Protein AF-A0A212C0J5-F1 (afdb_monomer_lite)

Radius of gyration: 26.43 Å; chains: 1; bounding box: 58×47×60 Å

Foldseek 3Di:
DDDDPVVVVVVVVVLVQQDDPVDPDSPRGHDDPPDDPPVVVDFPWDKDKDWDFLWFDFQKTKIKIFIWTAGPPPRDIHTDDIDIDMDGDPGTDDTDDDPDPVSVVSNVVSVVVVVVPDPDPPPPPPDDPDD

Structure (mmCIF, N/CA/C/O backbone):
data_AF-A0A212C0J5-F1
#
_entry.id   AF-A0A212C0J5-F1
#
loop_
_atom_site.group_PDB
_atom_site.id
_atom_site.type_symb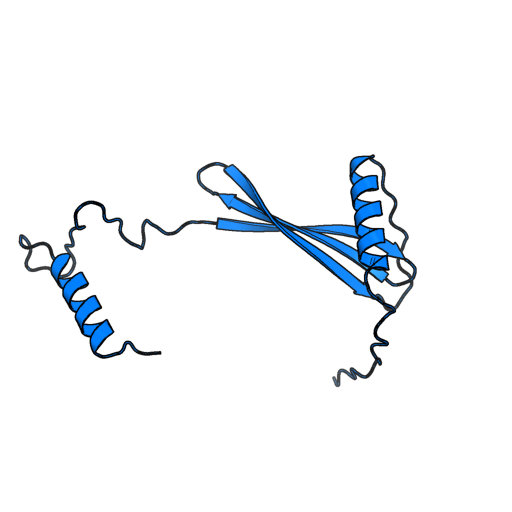ol
_atom_site.label_atom_id
_atom_site.label_alt_id
_atom_site.label_comp_id
_atom_site.label_asym_id
_atom_site.label_entity_id
_atom_site.label_seq_id
_atom_site.pdbx_PDB_ins_code
_atom_site.Cartn_x
_atom_site.Cartn_y
_atom_site.Cartn_z
_atom_site.occupancy
_atom_site.B_iso_or_equiv
_atom_site.auth_seq_id
_atom_site.auth_comp_id
_atom_site.auth_asym_id
_atom_site.auth_atom_id
_atom_site.pdbx_PDB_model_num
ATOM 1 N N . MET A 1 1 ? 7.007 -22.617 -20.691 1.00 74.50 1 MET A N 1
ATOM 2 C CA . MET A 1 1 ? 6.654 -22.950 -22.091 1.00 74.50 1 MET A CA 1
ATOM 3 C C . MET A 1 1 ? 7.890 -22.785 -22.955 1.00 74.50 1 MET A C 1
ATOM 5 O O . MET A 1 1 ? 8.664 -21.877 -22.683 1.00 74.50 1 MET A O 1
ATOM 9 N N . ALA A 1 2 ? 8.103 -23.661 -23.936 1.00 85.69 2 ALA A N 1
ATOM 10 C CA . ALA A 1 2 ? 9.172 -23.492 -24.920 1.00 85.69 2 ALA A CA 1
ATOM 11 C C . ALA A 1 2 ? 8.656 -22.655 -26.107 1.00 85.69 2 ALA A C 1
ATOM 13 O O . ALA A 1 2 ? 7.475 -22.793 -26.429 1.00 85.69 2 ALA A O 1
ATOM 14 N N . PRO A 1 3 ? 9.500 -21.843 -26.770 1.00 89.38 3 PRO A N 1
ATOM 15 C CA . PRO A 1 3 ? 9.069 -21.070 -27.930 1.00 89.38 3 PRO A CA 1
ATOM 16 C C . PRO A 1 3 ? 8.604 -21.982 -29.071 1.00 89.38 3 PRO A C 1
ATOM 18 O O . PRO A 1 3 ? 9.190 -23.056 -29.301 1.00 89.38 3 PRO A O 1
ATOM 21 N N . THR A 1 4 ? 7.577 -21.533 -29.784 1.00 94.94 4 THR A N 1
ATOM 22 C CA . THR A 1 4 ? 7.069 -22.105 -31.037 1.00 94.94 4 THR A CA 1
ATOM 23 C C . THR A 1 4 ? 8.107 -21.988 -32.159 1.00 94.94 4 THR A C 1
ATOM 25 O O . THR A 1 4 ? 9.112 -21.290 -32.030 1.00 94.94 4 THR A O 1
ATOM 28 N N . ALA A 1 5 ? 7.911 -22.710 -33.266 1.00 92.06 5 ALA A N 1
ATOM 29 C CA . ALA A 1 5 ? 8.856 -22.690 -34.385 1.00 92.06 5 ALA A CA 1
ATOM 30 C C . ALA A 1 5 ? 9.007 -21.286 -34.999 1.00 92.06 5 ALA A C 1
ATOM 32 O O . ALA A 1 5 ? 10.122 -20.872 -35.297 1.00 92.06 5 ALA A O 1
ATOM 33 N N . GLU A 1 6 ? 7.905 -20.546 -35.116 1.00 94.12 6 GLU A N 1
ATOM 34 C CA . GLU A 1 6 ? 7.893 -19.170 -35.622 1.00 94.12 6 GLU A CA 1
ATOM 35 C C . GLU A 1 6 ? 8.681 -18.234 -34.695 1.00 94.12 6 GLU A C 1
ATOM 37 O O . GLU A 1 6 ? 9.601 -17.551 -35.146 1.00 94.12 6 GLU A O 1
ATOM 42 N N . GLU A 1 7 ? 8.427 -18.292 -33.381 1.00 92.19 7 GLU A N 1
ATOM 43 C CA . GLU A 1 7 ? 9.154 -17.490 -32.385 1.00 92.19 7 GLU A CA 1
ATOM 44 C C . GLU A 1 7 ? 10.660 -17.795 -32.375 1.00 92.19 7 GLU A C 1
ATOM 46 O O . GLU A 1 7 ? 11.476 -16.886 -32.216 1.00 92.19 7 GLU A O 1
ATOM 51 N N . ARG A 1 8 ? 11.061 -19.061 -32.571 1.00 92.06 8 ARG A N 1
ATOM 52 C CA . ARG A 1 8 ? 12.485 -19.436 -32.665 1.00 92.06 8 ARG A CA 1
ATOM 53 C C . ARG A 1 8 ? 13.164 -18.778 -33.856 1.00 92.06 8 ARG A C 1
ATOM 55 O O . ARG A 1 8 ? 14.284 -18.297 -33.696 1.00 92.06 8 ARG A O 1
ATOM 62 N N . THR A 1 9 ? 12.506 -18.753 -35.014 1.00 93.00 9 THR A N 1
ATOM 63 C CA . THR A 1 9 ? 13.036 -18.104 -36.219 1.00 93.00 9 THR A CA 1
ATOM 64 C C . THR A 1 9 ? 13.218 -16.611 -35.979 1.00 93.00 9 THR A C 1
ATOM 66 O O . THR A 1 9 ? 14.311 -16.090 -36.193 1.00 93.00 9 THR A O 1
ATOM 69 N N . THR A 1 10 ? 12.213 -15.942 -35.410 1.00 91.38 10 THR A N 1
ATOM 70 C CA . THR A 1 10 ? 12.296 -14.510 -35.086 1.00 91.38 10 THR A CA 1
ATOM 71 C C . THR A 1 10 ? 13.419 -14.198 -34.093 1.00 91.38 10 THR A C 1
ATOM 73 O O . THR A 1 10 ? 14.199 -13.268 -34.302 1.00 91.38 10 THR A O 1
ATOM 76 N N . ILE A 1 11 ? 13.553 -14.985 -33.019 1.00 92.00 11 ILE A N 1
ATOM 77 C CA . ILE A 1 11 ? 14.627 -14.802 -32.028 1.00 92.00 11 ILE A CA 1
ATOM 78 C C . ILE A 1 11 ? 16.001 -15.026 -32.668 1.00 92.00 11 ILE A C 1
ATOM 80 O O . ILE A 1 11 ? 16.947 -14.293 -32.373 1.00 92.00 11 ILE A O 1
ATOM 84 N N . HIS A 1 12 ? 16.119 -16.030 -33.537 1.00 90.19 12 HIS A N 1
ATOM 85 C CA . HIS A 1 12 ? 17.361 -16.343 -34.231 1.00 90.19 12 HIS A CA 1
ATOM 86 C C . HIS A 1 12 ? 17.796 -15.209 -35.166 1.00 90.19 12 HIS A C 1
ATOM 88 O O . HIS A 1 12 ? 18.944 -14.770 -35.090 1.00 90.19 12 HIS A O 1
ATOM 94 N N . GLU A 1 13 ? 16.886 -14.686 -35.987 1.00 90.00 13 GLU A N 1
ATOM 95 C CA . GLU A 1 13 ? 17.158 -13.553 -36.881 1.00 90.00 13 GLU A CA 1
ATOM 96 C C . GLU A 1 13 ? 17.553 -12.297 -36.096 1.00 90.00 13 GLU A C 1
ATOM 98 O O . GLU A 1 13 ? 18.559 -11.652 -36.404 1.00 90.00 13 GLU A O 1
ATOM 103 N N . MET A 1 14 ? 16.824 -12.000 -35.017 1.00 88.62 14 MET A N 1
ATOM 104 C CA . MET A 1 14 ? 17.154 -10.898 -34.118 1.00 88.62 14 MET A CA 1
ATOM 105 C C . MET A 1 14 ? 18.551 -11.078 -33.505 1.00 88.62 14 MET A C 1
ATOM 107 O O . MET A 1 14 ? 19.328 -10.127 -33.472 1.00 88.62 14 MET A O 1
ATOM 111 N N . PHE A 1 15 ? 18.929 -12.288 -33.086 1.00 88.56 15 PHE A N 1
ATOM 112 C CA . PHE A 1 15 ? 20.273 -12.557 -32.569 1.00 88.56 15 PHE A CA 1
ATOM 113 C C . PHE A 1 15 ? 21.351 -12.323 -33.634 1.00 88.56 15 PHE A C 1
ATOM 115 O O . PHE A 1 15 ? 22.319 -11.608 -33.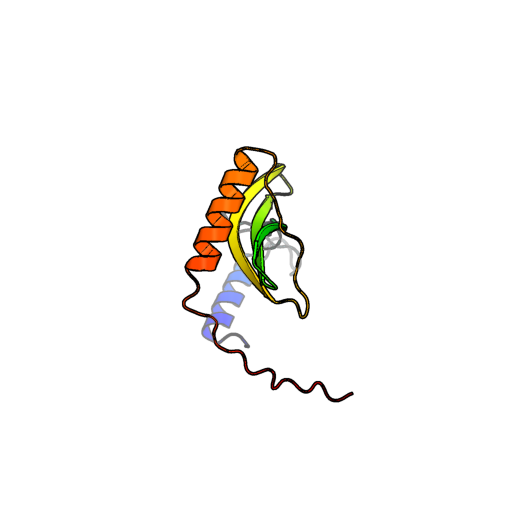366 1.00 88.56 15 PHE A O 1
ATOM 122 N N . LEU A 1 16 ? 21.175 -12.871 -34.840 1.00 85.62 16 LEU A N 1
ATOM 123 C CA . LEU A 1 16 ? 22.134 -12.705 -35.934 1.00 85.62 16 LEU A CA 1
ATOM 124 C C . LEU A 1 16 ? 22.328 -11.233 -36.312 1.00 85.62 16 LEU A C 1
ATOM 126 O O . LEU A 1 16 ? 23.464 -10.816 -36.530 1.00 85.62 16 LEU A O 1
ATOM 130 N N . SER A 1 17 ? 21.258 -10.432 -36.305 1.00 85.25 17 SER A N 1
ATOM 131 C CA . SER A 1 17 ? 21.341 -8.992 -36.594 1.00 85.25 17 SER A CA 1
ATOM 132 C C . SER A 1 17 ? 22.180 -8.194 -35.590 1.00 85.25 17 SER A C 1
ATOM 134 O O . SER A 1 17 ? 22.584 -7.072 -35.885 1.00 85.25 17 SER A O 1
ATOM 136 N N . THR A 1 18 ? 22.462 -8.766 -34.415 1.00 86.88 18 THR A N 1
ATOM 137 C CA . THR A 1 18 ? 23.264 -8.122 -33.367 1.00 86.88 18 THR A CA 1
ATOM 138 C C . THR A 1 18 ? 24.718 -8.578 -33.341 1.00 86.88 18 THR A C 1
ATOM 140 O O . THR A 1 18 ? 25.484 -8.072 -32.526 1.00 86.88 18 THR A O 1
ATOM 143 N N . LEU A 1 19 ? 25.131 -9.532 -34.180 1.00 85.69 19 LEU A N 1
ATOM 144 C CA . LEU A 1 19 ? 26.525 -9.981 -34.221 1.00 85.69 19 LEU A CA 1
ATOM 145 C C . LEU A 1 19 ? 27.418 -8.908 -34.848 1.00 85.69 19 LEU A C 1
ATOM 147 O O . LEU A 1 19 ? 27.072 -8.330 -35.874 1.00 85.69 19 LEU A O 1
ATOM 151 N N . ASP A 1 20 ? 28.578 -8.656 -34.241 1.00 81.50 20 ASP A N 1
ATOM 152 C CA . ASP A 1 20 ? 29.562 -7.724 -34.793 1.00 81.50 20 ASP A CA 1
ATOM 153 C C . ASP A 1 20 ? 30.306 -8.365 -35.982 1.00 81.50 20 ASP A C 1
ATOM 155 O O . ASP A 1 20 ? 31.121 -9.266 -35.761 1.00 81.50 20 ASP A O 1
ATOM 159 N N . PRO A 1 21 ? 30.114 -7.891 -37.232 1.00 77.25 21 PRO A N 1
ATOM 160 C CA . PRO A 1 21 ? 30.739 -8.490 -38.414 1.00 77.25 21 PRO A CA 1
ATOM 161 C C . PRO A 1 21 ? 32.268 -8.396 -38.405 1.00 77.25 21 PRO A C 1
ATOM 163 O O . PRO A 1 21 ? 32.938 -9.090 -39.169 1.00 77.25 21 PRO A O 1
ATOM 166 N N . LYS A 1 22 ? 32.833 -7.514 -37.572 1.00 79.06 22 LYS A N 1
ATOM 167 C CA . LYS A 1 22 ? 34.280 -7.292 -37.475 1.00 79.06 22 LYS A CA 1
ATOM 168 C C . LYS A 1 22 ? 34.970 -8.315 -36.581 1.00 79.06 22 LYS A C 1
ATOM 170 O O . LYS A 1 22 ? 36.198 -8.387 -36.577 1.00 79.06 22 LYS A O 1
ATOM 175 N N . THR A 1 23 ? 34.210 -9.105 -35.827 1.00 77.12 23 THR A N 1
ATOM 176 C CA . THR A 1 23 ? 34.756 -10.108 -34.915 1.00 77.12 23 THR A CA 1
ATOM 177 C C . THR A 1 23 ? 34.123 -11.465 -35.198 1.00 77.12 23 THR A C 1
ATOM 179 O O . THR A 1 23 ? 32.918 -11.578 -35.365 1.00 77.12 23 THR A O 1
ATOM 182 N N . ILE A 1 24 ? 34.911 -12.540 -35.176 1.00 73.75 24 ILE A N 1
ATOM 183 C CA . ILE A 1 24 ? 34.402 -13.923 -35.318 1.00 73.75 24 ILE A CA 1
ATOM 184 C C . ILE A 1 24 ? 33.765 -14.402 -33.985 1.00 73.75 24 ILE A C 1
ATOM 186 O O . ILE A 1 24 ? 33.570 -15.587 -33.735 1.00 73.75 24 ILE A O 1
ATOM 190 N N . SER A 1 25 ? 33.478 -13.480 -33.063 1.00 74.88 25 SER A N 1
ATOM 191 C CA . SER A 1 25 ? 33.087 -13.779 -31.690 1.00 74.88 25 SER A CA 1
ATOM 192 C C . SER A 1 25 ? 31.593 -13.595 -31.490 1.00 74.88 25 SER A C 1
ATOM 194 O O . SER A 1 25 ? 31.059 -12.509 -31.680 1.00 74.88 25 SER A O 1
ATOM 196 N N . PHE A 1 26 ? 30.942 -14.618 -30.942 1.00 75.25 26 PHE A N 1
ATOM 197 C CA . PHE A 1 26 ? 29.556 -14.526 -30.473 1.00 75.25 26 PHE A CA 1
ATOM 198 C C . PHE A 1 26 ? 29.376 -13.617 -29.246 1.00 75.25 26 PHE A C 1
ATOM 200 O O . PHE A 1 26 ? 28.246 -13.363 -28.832 1.00 75.25 26 PHE A O 1
ATOM 207 N N . ARG A 1 27 ? 30.474 -13.154 -28.629 1.00 71.75 27 ARG A N 1
ATOM 208 C CA . ARG A 1 27 ? 30.427 -12.257 -27.465 1.00 71.75 27 ARG A CA 1
ATOM 209 C C . ARG A 1 27 ? 30.385 -10.779 -27.844 1.00 71.75 27 ARG A C 1
ATOM 211 O O . ARG A 1 27 ? 29.857 -9.997 -27.063 1.00 71.75 27 ARG A O 1
ATOM 218 N N . SER A 1 28 ? 30.938 -10.397 -28.997 1.00 78.69 28 SER A N 1
ATOM 219 C CA . SER A 1 28 ? 30.867 -9.008 -29.459 1.00 78.69 28 SER A CA 1
ATOM 220 C C . SER A 1 28 ? 29.531 -8.798 -30.152 1.00 78.69 28 SER A C 1
ATOM 222 O O . SER A 1 28 ? 29.242 -9.447 -31.161 1.00 78.69 28 SER A O 1
ATOM 224 N N . ARG A 1 29 ? 28.697 -7.925 -29.585 1.00 84.69 29 ARG A N 1
ATOM 225 C CA . ARG A 1 29 ? 27.385 -7.609 -30.145 1.00 84.69 29 ARG A CA 1
ATOM 226 C C . ARG A 1 29 ? 27.190 -6.112 -30.289 1.00 84.69 29 ARG A C 1
ATOM 228 O O . ARG A 1 29 ? 27.634 -5.337 -29.445 1.00 84.69 29 ARG A O 1
ATOM 235 N N . VAL A 1 30 ? 26.482 -5.729 -31.340 1.00 87.00 30 VAL A N 1
ATOM 236 C CA . VAL A 1 30 ? 26.118 -4.351 -31.662 1.00 87.00 30 VAL A CA 1
ATOM 237 C C . VAL A 1 30 ? 24.607 -4.172 -31.563 1.00 87.00 30 VAL A C 1
ATOM 239 O O . VAL A 1 30 ? 23.837 -5.084 -31.868 1.00 87.00 30 VAL A O 1
ATOM 242 N N . LEU A 1 31 ? 24.181 -2.996 -31.101 1.00 87.19 31 LEU A N 1
ATOM 243 C CA . LEU A 1 31 ? 22.770 -2.624 -31.073 1.00 87.19 31 LEU A CA 1
ATOM 244 C C . LEU A 1 31 ? 22.334 -2.108 -32.449 1.00 87.19 31 LEU A C 1
ATOM 246 O O . LEU A 1 31 ? 23.058 -1.310 -33.050 1.00 87.19 31 LEU A O 1
ATOM 250 N N . PRO A 1 32 ? 21.141 -2.493 -32.927 1.00 86.31 32 PRO A N 1
ATOM 251 C CA . PRO A 1 32 ? 20.496 -1.816 -34.041 1.00 86.31 32 PRO A CA 1
ATOM 252 C C . PRO A 1 32 ? 20.256 -0.323 -33.737 1.00 86.31 32 PRO A C 1
ATOM 254 O O . PRO A 1 32 ? 20.204 0.072 -32.566 1.00 86.31 32 PRO A O 1
ATOM 257 N N . PRO A 1 33 ? 20.059 0.526 -34.763 1.00 88.00 33 PRO A N 1
ATOM 258 C CA . PRO A 1 33 ? 19.679 1.922 -34.560 1.00 88.00 33 PRO A CA 1
ATOM 259 C C . PRO A 1 33 ? 18.419 2.040 -33.691 1.00 88.00 33 PRO A C 1
ATOM 261 O O . PRO A 1 33 ? 17.462 1.294 -33.884 1.00 88.00 33 PRO A O 1
ATOM 264 N N . ASN A 1 34 ? 18.411 2.992 -32.754 1.00 87.06 34 ASN A N 1
ATOM 265 C CA . ASN A 1 34 ? 17.313 3.228 -31.803 1.00 87.06 34 ASN A CA 1
ATOM 266 C C . ASN A 1 34 ? 16.970 2.042 -30.875 1.00 87.06 34 ASN A C 1
ATOM 268 O O . ASN A 1 34 ? 15.864 1.991 -30.340 1.00 87.06 34 ASN A O 1
ATOM 272 N N . ALA A 1 35 ? 17.890 1.100 -30.656 1.00 85.50 35 ALA A N 1
ATOM 273 C CA . ALA A 1 35 ? 17.692 -0.009 -29.724 1.00 85.50 35 ALA A CA 1
ATOM 274 C C . ALA A 1 35 ? 18.464 0.192 -28.409 1.00 85.50 35 ALA A C 1
ATOM 276 O O . ALA A 1 35 ? 19.521 0.819 -28.373 1.00 85.50 35 ALA A O 1
ATOM 277 N N . VAL A 1 36 ? 17.948 -0.392 -27.324 1.00 88.44 36 VAL A N 1
ATOM 278 C CA . VAL A 1 36 ? 18.600 -0.467 -26.007 1.00 88.44 36 VAL A CA 1
ATOM 279 C C . VAL A 1 36 ? 18.652 -1.932 -25.590 1.00 88.44 36 VAL A C 1
ATOM 281 O O . VAL A 1 36 ? 17.696 -2.678 -25.802 1.00 88.44 36 VAL A O 1
ATOM 284 N N . TRP A 1 37 ? 19.762 -2.367 -24.991 1.00 88.69 37 TRP A N 1
ATOM 285 C CA . TRP A 1 37 ? 19.843 -3.720 -24.446 1.00 88.69 37 TRP A CA 1
ATOM 286 C C . TRP A 1 37 ? 18.827 -3.907 -23.322 1.00 88.69 37 TRP A C 1
ATOM 288 O O . TRP A 1 37 ? 18.752 -3.091 -22.407 1.00 88.69 37 TRP A O 1
ATOM 298 N N . MET A 1 38 ? 18.107 -5.030 -23.341 1.00 84.94 38 MET A N 1
ATOM 299 C CA . MET A 1 38 ? 17.095 -5.349 -22.327 1.00 84.94 38 MET A CA 1
ATOM 300 C C . MET A 1 38 ? 17.659 -5.350 -20.892 1.00 84.94 38 MET A C 1
ATOM 302 O O . MET A 1 38 ? 16.952 -5.060 -19.932 1.00 84.94 38 MET A O 1
ATOM 306 N N . GLU A 1 39 ? 18.950 -5.647 -20.721 1.00 80.44 39 GLU A N 1
ATOM 307 C CA . GLU A 1 39 ? 19.618 -5.561 -19.417 1.00 80.44 39 GLU A CA 1
ATOM 308 C C . GLU A 1 39 ? 19.718 -4.126 -18.880 1.00 80.44 39 GLU A C 1
ATOM 310 O O . GLU A 1 39 ? 19.610 -3.922 -17.671 1.00 80.44 39 GLU A O 1
ATOM 315 N N . ASN A 1 40 ? 19.851 -3.149 -19.780 1.00 79.31 40 ASN A N 1
ATOM 316 C CA . ASN A 1 40 ? 19.947 -1.723 -19.476 1.00 79.31 40 ASN A CA 1
ATOM 317 C C . ASN A 1 40 ? 18.569 -1.054 -19.392 1.00 79.31 40 ASN A C 1
ATOM 319 O O . ASN A 1 40 ? 18.464 0.055 -18.882 1.00 79.31 40 ASN A O 1
ATOM 323 N N . SER A 1 41 ? 17.508 -1.726 -19.851 1.00 76.94 41 SER A N 1
ATOM 324 C CA . SER A 1 41 ? 16.124 -1.254 -19.731 1.00 76.94 41 SER A CA 1
ATOM 325 C C . SER A 1 41 ? 15.420 -1.755 -18.464 1.00 76.94 41 SER A C 1
ATOM 327 O O . SER A 1 41 ? 14.202 -1.623 -18.344 1.00 76.94 41 SER A O 1
ATOM 329 N N . LYS A 1 42 ? 16.144 -2.376 -17.522 1.00 68.19 42 LYS A N 1
ATOM 330 C CA . LYS A 1 42 ? 15.570 -2.817 -16.245 1.00 68.19 42 LYS A CA 1
ATOM 331 C C . LYS A 1 42 ? 15.260 -1.604 -15.374 1.00 68.19 42 LYS A C 1
ATOM 333 O O . LYS A 1 42 ? 16.162 -1.006 -14.789 1.00 68.19 42 LYS A O 1
ATOM 338 N N . LEU A 1 43 ? 13.979 -1.284 -15.242 1.00 68.62 43 LEU A N 1
ATOM 339 C CA . LEU A 1 43 ? 13.510 -0.320 -14.256 1.00 68.62 43 LEU A CA 1
ATOM 340 C C . LEU A 1 43 ? 13.682 -0.925 -12.857 1.00 68.62 43 LEU A C 1
ATOM 342 O O . LEU A 1 43 ? 13.144 -1.992 -12.560 1.00 68.62 43 LEU A O 1
ATOM 346 N N . LYS A 1 44 ? 14.462 -0.264 -11.997 1.00 59.34 44 LYS A N 1
ATOM 347 C CA . LYS A 1 44 ? 14.526 -0.600 -10.571 1.00 59.34 44 LYS A CA 1
ATOM 348 C C . LYS A 1 44 ? 13.417 0.174 -9.861 1.00 59.34 44 LYS A C 1
ATOM 350 O O . LYS A 1 44 ? 13.620 1.324 -9.485 1.00 59.34 44 LYS A O 1
ATOM 355 N N . SER A 1 45 ? 12.257 -0.459 -9.739 1.00 69.88 45 SER A N 1
ATOM 356 C CA . SER A 1 45 ? 11.111 0.034 -8.977 1.00 69.88 45 SER A CA 1
ATOM 357 C C . SER A 1 45 ? 11.156 -0.600 -7.592 1.00 69.88 45 SER A C 1
ATOM 359 O O . SER A 1 45 ? 11.080 -1.825 -7.484 1.00 69.88 45 SER A O 1
ATOM 361 N N . LEU A 1 46 ? 11.371 0.195 -6.546 1.00 81.44 46 LEU A N 1
ATOM 362 C CA . LEU A 1 46 ? 11.181 -0.270 -5.175 1.00 81.44 46 LEU A CA 1
ATOM 363 C C . LEU A 1 46 ? 9.723 -0.019 -4.799 1.00 81.44 46 LEU A C 1
ATOM 365 O O . LEU A 1 46 ? 9.325 1.133 -4.656 1.00 81.44 46 LEU A O 1
ATOM 369 N N . ASP A 1 47 ? 8.958 -1.087 -4.607 1.00 86.31 47 ASP A N 1
ATOM 370 C CA . ASP A 1 47 ? 7.575 -0.979 -4.150 1.00 86.31 47 ASP A CA 1
ATOM 371 C C . ASP A 1 47 ? 7.558 -0.939 -2.618 1.00 86.31 47 ASP A C 1
ATOM 373 O O . ASP A 1 47 ? 7.967 -1.891 -1.945 1.00 86.31 47 ASP A O 1
ATOM 377 N N . ILE A 1 48 ? 7.104 0.180 -2.057 1.00 89.75 48 ILE A N 1
ATOM 378 C CA . ILE A 1 48 ? 7.023 0.422 -0.616 1.00 89.75 48 ILE A CA 1
ATOM 379 C C . ILE A 1 48 ? 5.552 0.442 -0.205 1.00 89.75 48 ILE A C 1
ATOM 381 O O . ILE A 1 48 ? 4.725 1.137 -0.793 1.00 89.75 48 ILE A O 1
ATOM 385 N N . CYS A 1 49 ? 5.221 -0.310 0.842 1.00 93.81 49 CYS A N 1
ATOM 386 C CA . CYS A 1 49 ? 3.874 -0.379 1.394 1.00 93.81 49 CYS A CA 1
ATOM 387 C C . CYS A 1 49 ? 3.841 0.228 2.796 1.00 93.81 49 CYS A C 1
ATOM 389 O O . CYS A 1 49 ? 4.587 -0.190 3.680 1.00 93.81 49 CYS A O 1
ATOM 391 N N . HIS A 1 50 ? 2.915 1.159 3.011 1.00 95.00 50 HIS A N 1
ATOM 392 C CA . HIS A 1 50 ? 2.706 1.845 4.283 1.00 95.00 50 HIS A CA 1
ATOM 393 C C . HIS A 1 50 ? 1.344 1.449 4.869 1.00 95.00 50 HIS A C 1
ATOM 395 O O . HIS A 1 50 ? 0.327 2.064 4.526 1.00 95.00 50 HIS A O 1
ATOM 401 N N . PRO A 1 51 ? 1.280 0.394 5.701 1.00 95.81 51 PRO A N 1
ATOM 402 C CA . PRO A 1 51 ? 0.053 0.011 6.384 1.00 95.81 51 PRO A CA 1
ATOM 403 C C . PRO A 1 51 ? -0.248 0.961 7.549 1.00 95.81 51 PRO A C 1
ATOM 405 O O . PRO A 1 51 ? 0.615 1.234 8.382 1.00 95.81 51 PRO A O 1
ATOM 408 N N . GLN A 1 52 ? -1.494 1.423 7.642 1.00 95.75 52 GLN A N 1
ATOM 409 C CA . GLN A 1 52 ? -1.968 2.274 8.729 1.00 95.75 52 GLN A CA 1
ATOM 410 C C . GLN A 1 52 ? -3.376 1.864 9.167 1.00 95.75 52 GLN A C 1
ATOM 412 O O . GLN A 1 52 ? -4.287 1.736 8.347 1.00 95.75 52 GLN A O 1
ATOM 417 N N . VAL A 1 53 ? -3.569 1.691 10.477 1.00 96.81 53 VAL A N 1
ATOM 418 C CA . VAL A 1 53 ? -4.902 1.476 11.053 1.00 96.81 53 VAL A CA 1
ATOM 419 C C . VAL A 1 53 ? -5.679 2.784 10.963 1.00 96.81 53 VAL A C 1
ATOM 421 O O . VAL A 1 53 ? -5.279 3.783 11.560 1.00 96.81 53 VAL A O 1
ATOM 424 N N . CYS A 1 54 ? -6.775 2.785 10.208 1.00 96.06 54 CYS A N 1
ATOM 425 C CA . CYS A 1 54 ? -7.588 3.978 9.991 1.00 96.06 54 CYS A CA 1
ATOM 426 C C . CYS A 1 54 ? -8.895 3.958 10.789 1.00 96.06 54 CYS A C 1
ATOM 428 O O . CYS A 1 54 ? -9.377 5.016 11.170 1.00 96.06 54 CYS A O 1
ATOM 430 N N . PHE A 1 55 ? -9.455 2.787 11.095 1.00 96.94 55 PHE A N 1
ATOM 431 C CA . PHE A 1 55 ? -10.699 2.681 11.857 1.00 96.94 55 PHE A CA 1
ATOM 432 C C . PHE A 1 55 ? -10.757 1.365 12.641 1.00 96.94 55 PHE A C 1
ATOM 434 O O . PHE A 1 55 ? -10.216 0.351 12.211 1.00 96.94 55 PHE A O 1
ATOM 441 N N . THR A 1 56 ? -11.429 1.368 13.789 1.00 96.31 56 THR A N 1
ATOM 442 C CA . THR A 1 56 ? -11.633 0.183 14.637 1.00 96.31 56 THR A CA 1
ATOM 443 C C . THR A 1 56 ? -13.035 0.208 15.223 1.00 96.31 56 THR A C 1
ATOM 445 O O . THR A 1 56 ? -13.480 1.261 15.688 1.00 96.31 56 THR A O 1
ATOM 448 N N . GLN A 1 57 ? -13.708 -0.941 15.257 1.00 94.56 57 GLN A N 1
ATOM 449 C CA . GLN A 1 57 ? -15.019 -1.085 15.890 1.00 94.56 57 GLN A CA 1
ATOM 450 C C . GLN A 1 57 ? -15.199 -2.513 16.416 1.00 94.56 57 GLN A C 1
ATOM 452 O O . GLN A 1 57 ? -15.155 -3.473 15.645 1.00 94.56 57 GLN A O 1
ATOM 457 N N . GLY A 1 58 ? -15.429 -2.661 17.724 1.00 93.31 58 GLY A N 1
ATOM 458 C CA . GLY A 1 58 ? -15.539 -3.971 18.369 1.00 93.31 58 GLY A CA 1
ATOM 459 C C . GLY A 1 58 ? -14.240 -4.765 18.225 1.00 93.31 58 GLY A C 1
ATOM 460 O O . GLY A 1 58 ? -13.196 -4.341 18.704 1.00 93.31 58 GLY A O 1
ATOM 461 N N . ASN A 1 59 ? -14.287 -5.908 17.543 1.00 94.38 59 ASN A N 1
ATOM 462 C CA . ASN A 1 59 ? -13.113 -6.733 17.246 1.00 94.38 59 ASN A CA 1
ATOM 463 C C . ASN A 1 59 ? -12.582 -6.563 15.809 1.00 94.38 59 ASN A C 1
ATOM 465 O O . ASN A 1 59 ? -11.720 -7.335 15.386 1.00 94.38 59 ASN A O 1
ATOM 469 N N . TYR A 1 60 ? -13.083 -5.581 15.055 1.00 94.62 60 TYR A N 1
ATOM 470 C CA . TYR A 1 60 ? -12.650 -5.313 13.685 1.00 94.62 60 TYR A CA 1
ATOM 471 C C . TYR A 1 60 ? -11.632 -4.180 13.611 1.00 94.62 60 TYR A C 1
ATOM 473 O O . TYR A 1 60 ? -11.763 -3.151 14.281 1.00 94.62 60 TYR A O 1
ATOM 481 N N . ILE A 1 61 ? -10.655 -4.357 12.725 1.00 96.25 61 ILE A N 1
ATOM 482 C CA . ILE A 1 61 ? -9.601 -3.392 12.426 1.00 96.25 61 ILE A CA 1
ATOM 483 C C . ILE A 1 61 ? -9.638 -3.104 10.926 1.00 96.25 61 ILE A C 1
ATOM 485 O O . ILE A 1 61 ? -9.396 -3.994 10.112 1.00 96.25 61 ILE A O 1
ATOM 489 N N . GLN A 1 62 ? -9.899 -1.855 10.557 1.00 96.19 62 GLN A N 1
ATOM 490 C CA . GLN A 1 62 ? -9.754 -1.369 9.192 1.00 96.19 62 GLN A CA 1
ATOM 491 C C . GLN A 1 62 ? -8.342 -0.806 9.004 1.00 96.19 62 GLN A C 1
ATOM 493 O O . GLN A 1 62 ? -7.926 0.126 9.700 1.00 96.19 62 GLN A O 1
ATOM 498 N N . VAL A 1 63 ? -7.614 -1.360 8.040 1.00 96.75 63 VAL A N 1
ATOM 499 C CA . VAL A 1 63 ? -6.254 -0.954 7.683 1.00 96.75 63 VAL A CA 1
ATOM 500 C C . VAL A 1 63 ? -6.250 -0.429 6.257 1.00 96.75 63 VAL A C 1
ATOM 502 O O . VAL A 1 63 ? -6.682 -1.115 5.331 1.00 96.75 63 VAL A O 1
ATOM 505 N N . ARG A 1 64 ? -5.728 0.781 6.074 1.00 96.38 64 ARG A N 1
ATOM 506 C CA . ARG A 1 64 ? -5.418 1.352 4.764 1.00 96.38 64 ARG A CA 1
ATOM 507 C C . ARG A 1 64 ? -3.940 1.112 4.475 1.00 96.38 64 ARG A C 1
ATOM 509 O O . ARG A 1 64 ? -3.094 1.444 5.300 1.00 96.38 64 ARG A O 1
ATOM 516 N N . VAL A 1 65 ? -3.624 0.564 3.312 1.00 96.56 65 VAL A N 1
ATOM 517 C CA . VAL A 1 65 ? -2.249 0.356 2.848 1.00 96.56 65 VAL A CA 1
ATOM 518 C C . VAL A 1 65 ? -2.005 1.265 1.659 1.00 96.56 65 VAL A C 1
ATOM 520 O O . VAL A 1 65 ? -2.638 1.116 0.615 1.00 96.56 65 VAL A O 1
ATOM 523 N N . HIS A 1 66 ? -1.099 2.222 1.833 1.00 95.19 66 HIS A N 1
ATOM 524 C CA . HIS A 1 66 ? -0.636 3.093 0.759 1.00 95.19 66 HIS A CA 1
ATOM 525 C C . HIS A 1 66 ? 0.585 2.461 0.090 1.00 95.19 66 HIS A C 1
ATOM 527 O O . HIS A 1 66 ? 1.619 2.302 0.742 1.00 95.19 66 HIS A O 1
ATOM 533 N N . SER A 1 67 ? 0.446 2.070 -1.176 1.00 93.06 67 SER A N 1
ATOM 534 C CA . SER A 1 67 ? 1.533 1.509 -1.976 1.00 93.06 67 SER A CA 1
ATOM 535 C C . SER A 1 67 ? 2.120 2.584 -2.881 1.00 93.06 67 SER A C 1
ATOM 537 O O . SER A 1 67 ? 1.390 3.302 -3.572 1.00 93.06 67 SER A O 1
ATOM 539 N N . GLU A 1 68 ? 3.440 2.701 -2.856 1.00 91.50 68 GLU A N 1
ATOM 540 C CA . GLU A 1 68 ? 4.191 3.632 -3.683 1.00 91.50 68 GLU A CA 1
ATOM 541 C C . GLU A 1 68 ? 5.360 2.932 -4.368 1.00 91.50 68 GLU A C 1
ATOM 543 O O . GLU A 1 68 ? 5.987 2.035 -3.811 1.00 91.50 68 GLU A O 1
ATOM 548 N N . VAL A 1 69 ? 5.643 3.371 -5.584 1.00 87.81 69 VAL A N 1
ATOM 549 C CA . VAL A 1 69 ? 6.818 2.992 -6.359 1.00 87.81 69 VAL A CA 1
ATOM 550 C C . VAL A 1 69 ? 7.856 4.091 -6.197 1.00 87.81 69 VAL A C 1
ATOM 552 O O . VAL A 1 69 ? 7.578 5.250 -6.511 1.00 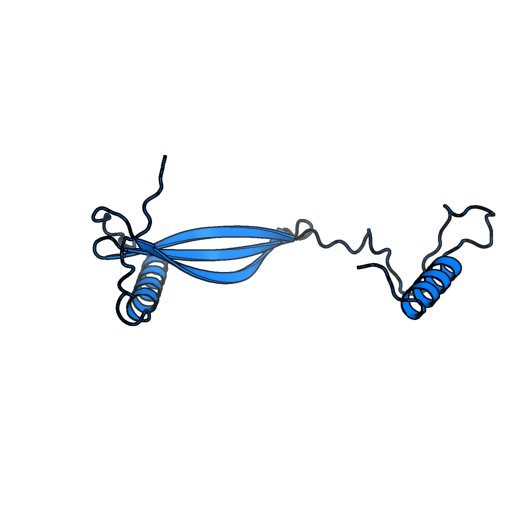87.81 69 VAL A O 1
ATOM 555 N N . ALA A 1 70 ? 9.050 3.728 -5.737 1.00 82.06 70 ALA A N 1
ATOM 556 C CA . ALA A 1 70 ? 10.194 4.623 -5.665 1.00 82.06 70 ALA A CA 1
ATOM 557 C C . ALA A 1 70 ? 11.198 4.326 -6.789 1.00 82.06 70 ALA A C 1
ATOM 559 O O . ALA A 1 70 ? 11.657 3.188 -6.951 1.00 82.06 70 ALA A O 1
ATOM 560 N N . SER A 1 71 ? 11.576 5.367 -7.539 1.00 76.25 71 SER A N 1
ATOM 561 C CA . SER A 1 71 ? 12.704 5.311 -8.478 1.00 76.25 71 SER A CA 1
ATOM 562 C C . SER A 1 71 ? 14.013 5.509 -7.715 1.00 76.25 71 SER A C 1
ATOM 564 O O . SER A 1 71 ? 14.199 6.505 -7.014 1.00 76.25 71 SER A O 1
ATOM 566 N N . LEU A 1 72 ? 14.963 4.583 -7.876 1.00 67.81 72 LEU A N 1
ATOM 567 C CA . LEU A 1 72 ? 16.294 4.708 -7.265 1.00 67.81 72 LEU A CA 1
ATOM 568 C C . LEU A 1 72 ? 17.155 5.814 -7.900 1.00 67.81 72 LEU A C 1
ATOM 570 O O . LEU A 1 72 ? 18.183 6.170 -7.328 1.00 67.81 72 LEU A O 1
ATOM 574 N N . GLN A 1 73 ? 16.780 6.316 -9.080 1.00 69.44 73 GLN A N 1
ATOM 575 C CA . GLN A 1 73 ? 17.550 7.330 -9.807 1.00 69.44 73 GLN A CA 1
ATOM 576 C C . GLN A 1 73 ? 17.115 8.750 -9.439 1.00 69.44 73 GLN A C 1
ATOM 578 O O . GLN A 1 73 ? 17.970 9.597 -9.195 1.00 69.44 73 GLN A O 1
ATOM 583 N N . ASP A 1 74 ? 15.808 8.976 -9.307 1.00 66.31 74 ASP A N 1
ATOM 584 C CA . ASP A 1 74 ? 15.255 10.335 -9.235 1.00 66.31 74 ASP A CA 1
ATOM 585 C C . ASP A 1 74 ? 14.728 10.705 -7.841 1.00 66.31 74 ASP A C 1
ATOM 587 O O . ASP A 1 74 ? 14.288 11.830 -7.617 1.00 66.31 74 ASP A O 1
ATOM 591 N N . LYS A 1 75 ? 14.788 9.771 -6.875 1.00 67.25 75 LYS A N 1
ATOM 592 C CA . LYS A 1 75 ? 14.233 9.928 -5.515 1.00 67.25 75 LYS A CA 1
ATOM 593 C C . LYS A 1 75 ? 12.744 10.328 -5.519 1.00 67.25 75 LYS A C 1
ATOM 595 O O . LYS A 1 75 ? 12.236 10.874 -4.541 1.00 67.25 75 LYS A O 1
ATOM 600 N N . GLU A 1 76 ? 12.047 10.056 -6.618 1.00 75.19 76 GLU A N 1
ATOM 601 C CA . GLU A 1 76 ? 10.615 10.281 -6.756 1.00 75.19 76 GLU A CA 1
ATOM 602 C C . GLU A 1 76 ? 9.836 9.069 -6.249 1.00 75.19 76 GLU A C 1
ATOM 604 O O . GLU A 1 76 ? 10.208 7.919 -6.502 1.00 75.19 76 GLU A O 1
ATOM 609 N N . HIS A 1 77 ? 8.745 9.359 -5.541 1.00 79.94 77 HIS A N 1
ATOM 610 C CA . HIS A 1 77 ? 7.787 8.383 -5.038 1.00 79.94 77 HIS A CA 1
ATOM 611 C C . HIS A 1 77 ? 6.449 8.634 -5.733 1.00 79.94 77 HIS A C 1
ATOM 613 O O . HIS A 1 77 ? 5.926 9.749 -5.685 1.00 79.94 77 HIS A O 1
ATOM 619 N N . MET A 1 78 ? 5.886 7.607 -6.363 1.00 82.44 78 MET A N 1
ATOM 620 C CA . MET A 1 78 ? 4.577 7.684 -7.008 1.00 82.44 78 MET A CA 1
ATOM 621 C C . MET A 1 78 ? 3.622 6.680 -6.373 1.00 82.44 78 MET A C 1
ATOM 623 O O . MET A 1 78 ? 3.897 5.482 -6.355 1.00 82.44 78 MET A O 1
ATOM 627 N N . THR A 1 79 ? 2.476 7.157 -5.883 1.00 86.69 79 THR A N 1
ATOM 628 C CA . THR A 1 79 ? 1.400 6.283 -5.404 1.00 86.69 79 THR A CA 1
ATOM 629 C C . THR A 1 79 ? 0.847 5.465 -6.561 1.00 86.69 79 THR A C 1
ATOM 631 O O . THR A 1 79 ? 0.349 6.024 -7.537 1.00 86.69 79 THR A O 1
ATOM 634 N N . THR A 1 80 ? 0.877 4.146 -6.430 1.00 88.00 80 THR A N 1
ATOM 635 C CA . THR A 1 80 ? 0.292 3.232 -7.417 1.00 88.00 80 THR A CA 1
ATOM 636 C C . THR A 1 80 ? -1.121 2.849 -7.021 1.00 88.00 80 THR A C 1
ATOM 638 O O . THR A 1 80 ? -2.068 2.997 -7.794 1.00 88.00 80 THR A O 1
ATOM 641 N N . ASN A 1 81 ? -1.276 2.388 -5.783 1.00 90.38 81 ASN A N 1
ATOM 642 C CA . ASN A 1 81 ? -2.509 1.800 -5.301 1.00 90.38 81 ASN A CA 1
ATOM 643 C C . ASN A 1 81 ? -2.723 2.116 -3.821 1.00 90.38 81 ASN A C 1
ATOM 645 O O . ASN A 1 81 ? -1.794 2.221 -3.020 1.00 90.38 81 ASN A O 1
ATOM 649 N N . VAL A 1 82 ? -3.995 2.214 -3.450 1.00 93.19 82 VAL A N 1
ATOM 650 C CA . VAL A 1 82 ? -4.434 2.263 -2.060 1.00 93.19 82 VAL A CA 1
ATOM 651 C C . VAL A 1 82 ? -5.338 1.067 -1.842 1.00 93.19 82 VAL A C 1
ATOM 653 O O . VAL A 1 82 ? -6.337 0.915 -2.541 1.00 93.19 82 VAL A O 1
ATOM 656 N N . PHE A 1 83 ? -4.972 0.219 -0.890 1.00 94.19 83 PHE A N 1
ATOM 657 C CA . PHE A 1 83 ? -5.751 -0.956 -0.527 1.00 94.19 83 PHE A CA 1
ATOM 658 C C . PHE A 1 83 ? -6.398 -0.749 0.836 1.00 94.19 83 PHE A C 1
ATOM 660 O O . PHE A 1 83 ? -5.799 -0.153 1.734 1.00 94.19 83 PHE A O 1
ATOM 667 N N . HIS A 1 84 ? -7.593 -1.299 1.017 1.00 93.81 84 HIS A N 1
ATOM 668 C CA . HIS A 1 84 ? -8.287 -1.307 2.299 1.00 93.81 84 HIS A CA 1
ATOM 669 C C . HIS A 1 84 ? -8.544 -2.749 2.703 1.00 93.81 84 HIS A C 1
ATOM 671 O O . HIS A 1 84 ? -9.248 -3.485 2.016 1.00 93.81 84 HIS A O 1
ATOM 677 N N . PHE A 1 85 ? -7.964 -3.144 3.828 1.00 94.69 85 PHE A N 1
ATOM 678 C CA . PHE A 1 85 ? -8.120 -4.469 4.407 1.00 94.69 85 PHE A CA 1
ATOM 679 C C . PHE A 1 85 ? -8.885 -4.377 5.715 1.00 94.69 85 PHE A C 1
ATOM 681 O O . PHE A 1 85 ? -8.734 -3.416 6.472 1.00 94.69 85 PHE A O 1
ATOM 688 N N . THR A 1 86 ? -9.670 -5.407 5.990 1.00 94.44 86 THR A N 1
ATOM 689 C CA . THR A 1 86 ? -10.420 -5.536 7.234 1.00 94.44 86 THR A CA 1
ATOM 690 C C . THR A 1 86 ? -9.970 -6.801 7.928 1.00 94.44 86 THR A C 1
ATOM 692 O O . THR A 1 86 ? -10.122 -7.896 7.391 1.00 94.44 86 THR A O 1
ATOM 695 N N . PHE A 1 87 ? -9.429 -6.647 9.126 1.00 93.56 87 PHE A N 1
ATOM 696 C CA . PHE A 1 87 ? -9.012 -7.754 9.969 1.00 93.56 87 PHE A CA 1
ATOM 697 C C . PHE A 1 87 ? -9.996 -7.934 11.119 1.00 93.56 87 PHE A C 1
ATOM 699 O O . PHE A 1 87 ? -10.640 -6.980 11.561 1.00 93.56 87 PHE A O 1
ATOM 706 N N . MET A 1 88 ? -10.091 -9.164 11.613 1.00 93.69 88 MET A N 1
ATOM 707 C CA . MET A 1 88 ? -10.881 -9.519 12.784 1.00 93.69 88 MET A CA 1
ATOM 708 C C . MET A 1 88 ? -9.950 -10.106 13.845 1.00 93.69 88 MET A C 1
ATOM 710 O O . MET A 1 88 ? -9.153 -10.994 13.553 1.00 93.69 88 MET A O 1
ATOM 714 N N . SER A 1 89 ? -10.061 -9.607 15.070 1.00 91.81 89 SER A N 1
ATOM 715 C CA . SER A 1 89 ? -9.388 -10.134 16.256 1.00 91.81 89 SER A CA 1
ATOM 716 C C . SER A 1 89 ? -10.325 -11.067 17.029 1.00 91.81 89 SER A C 1
ATOM 718 O O . SER A 1 89 ? -11.551 -10.954 16.952 1.00 91.81 89 SER A O 1
ATOM 720 N N . GLU A 1 90 ? -9.764 -11.986 17.813 1.00 93.31 90 GLU A N 1
ATOM 721 C CA . GLU A 1 90 ? -10.544 -12.815 18.741 1.00 93.31 90 GLU A CA 1
ATOM 722 C C . GLU A 1 90 ? -11.116 -12.007 19.910 1.00 93.31 90 GLU A C 1
ATOM 724 O O . GLU A 1 90 ? -12.174 -12.346 20.440 1.00 93.31 90 GLU A O 1
ATOM 729 N N . LYS A 1 91 ? -10.410 -10.943 20.304 1.00 92.56 91 LYS A N 1
ATOM 730 C CA . LYS A 1 91 ? -10.769 -10.044 21.405 1.00 92.56 91 LYS A CA 1
ATOM 731 C C . LYS A 1 91 ? -11.090 -8.653 20.876 1.00 92.56 91 LYS A C 1
ATOM 733 O O . LYS A 1 91 ? -10.631 -8.275 19.797 1.00 92.56 91 LYS A O 1
ATOM 738 N N . GLU A 1 92 ? -11.846 -7.896 21.664 1.00 93.06 92 GLU A N 1
ATOM 739 C CA . GLU A 1 92 ? -12.113 -6.485 21.391 1.00 93.06 92 GLU A CA 1
ATOM 740 C C . GLU A 1 92 ? -10.801 -5.706 21.256 1.00 93.06 92 GLU A C 1
ATOM 742 O O . GLU A 1 92 ? -9.849 -5.923 22.014 1.00 93.06 92 GLU A O 1
ATOM 747 N N . VAL A 1 93 ? -10.742 -4.841 20.245 1.00 94.19 93 VAL A N 1
ATOM 748 C CA . VAL A 1 93 ? -9.546 -4.064 19.927 1.00 94.19 93 VAL A CA 1
ATOM 749 C C . VAL A 1 93 ? -9.693 -2.636 20.454 1.00 94.19 93 VAL A C 1
ATOM 751 O O . VAL A 1 93 ? -10.800 -2.095 20.454 1.00 94.19 93 VAL A O 1
ATOM 754 N N . PRO A 1 94 ? -8.597 -1.990 20.891 1.00 96.12 94 PRO A N 1
ATOM 755 C CA . PRO A 1 94 ? -8.646 -0.597 21.310 1.00 96.12 94 PRO A CA 1
ATOM 756 C C . PRO A 1 94 ? -9.141 0.320 20.190 1.00 96.12 94 PRO A C 1
ATOM 758 O O . PRO A 1 94 ? -8.785 0.139 19.024 1.00 96.12 94 PRO A O 1
ATOM 761 N N . LEU A 1 95 ? -9.915 1.340 20.562 1.00 95.06 95 LEU A N 1
ATOM 762 C CA . LEU A 1 95 ? -10.391 2.342 19.618 1.00 95.06 95 LEU A CA 1
ATOM 763 C C . LEU A 1 95 ? -9.252 3.266 19.173 1.00 95.06 95 LEU A C 1
ATOM 765 O O . LEU A 1 95 ? -8.581 3.879 20.005 1.00 95.06 95 LEU A O 1
ATOM 769 N N . VAL A 1 96 ? -9.069 3.409 17.861 1.00 95.38 96 VAL A N 1
ATOM 770 C CA . VAL A 1 96 ? -8.174 4.421 17.289 1.00 95.38 96 VAL A CA 1
ATOM 771 C C . VAL A 1 96 ? -8.879 5.769 17.192 1.00 95.38 96 VAL A C 1
ATOM 773 O O . VAL A 1 96 ? -10.047 5.843 16.812 1.00 95.38 96 VAL A O 1
ATOM 776 N N . PHE A 1 97 ? -8.158 6.844 17.513 1.00 96.31 97 PHE A N 1
ATOM 777 C CA . PHE A 1 97 ? -8.652 8.214 17.398 1.00 96.31 97 PHE A CA 1
ATOM 778 C C . PHE A 1 97 ? -7.634 9.091 16.662 1.00 96.31 97 PHE A C 1
ATOM 780 O O . PHE A 1 97 ? -6.447 9.050 16.999 1.00 96.31 97 PHE A O 1
ATOM 787 N N . PRO A 1 98 ? -8.078 9.890 15.676 1.00 96.56 98 PRO A N 1
ATOM 788 C CA . PRO A 1 98 ? -7.204 10.802 14.954 1.00 96.56 98 PRO A CA 1
ATOM 789 C C . PRO A 1 98 ? -6.802 11.987 15.840 1.00 96.56 98 PRO A C 1
ATOM 791 O O . PRO A 1 98 ? -7.609 12.481 16.631 1.00 96.56 98 PRO A O 1
ATOM 794 N N . ARG A 1 99 ? -5.565 12.472 15.695 1.00 96.19 99 ARG A N 1
ATOM 795 C CA . ARG A 1 99 ? -5.096 13.695 16.373 1.00 96.19 99 ARG A CA 1
ATOM 796 C C . ARG A 1 99 ? -5.134 14.902 15.449 1.00 96.19 99 ARG A C 1
ATOM 798 O O . ARG A 1 99 ? -5.419 16.012 15.887 1.00 96.19 99 ARG A O 1
ATOM 805 N N . THR A 1 100 ? -4.828 14.691 14.176 1.00 97.12 100 THR A N 1
ATOM 806 C CA . THR A 1 100 ? -4.757 15.736 13.154 1.00 97.12 100 THR A CA 1
ATOM 807 C C . THR A 1 100 ? -5.961 15.684 12.222 1.00 97.12 100 THR A C 1
ATOM 809 O O . THR A 1 100 ? -6.603 14.649 12.059 1.00 97.12 100 THR A O 1
ATOM 812 N N . TYR A 1 101 ? -6.244 16.794 11.539 1.00 95.12 101 TYR A N 1
ATOM 813 C CA . TYR A 1 101 ? -7.303 16.837 10.529 1.00 95.12 101 TYR A CA 1
ATOM 814 C C . TYR A 1 101 ? -7.083 15.815 9.397 1.00 95.12 101 TYR A C 1
ATOM 816 O O . TYR A 1 101 ? -8.032 15.177 8.948 1.00 95.12 101 TYR A O 1
ATOM 824 N N . GLY A 1 102 ? -5.829 15.611 8.973 1.00 92.56 102 GLY A N 1
ATOM 825 C CA . GLY A 1 102 ? -5.480 14.601 7.969 1.00 92.56 102 GLY A CA 1
ATOM 826 C C . GLY A 1 102 ? -5.801 13.180 8.435 1.00 92.56 102 GLY A C 1
ATOM 827 O O . GLY A 1 102 ? -6.432 12.417 7.705 1.00 92.56 102 GLY A O 1
ATOM 828 N N . GLU A 1 103 ? -5.462 12.843 9.681 1.00 95.25 103 GLU A N 1
ATOM 829 C CA . GLU A 1 103 ? -5.856 11.563 10.282 1.00 95.25 103 GLU A CA 1
ATOM 830 C C . GLU A 1 103 ? -7.375 11.442 10.417 1.00 95.25 103 GLU A C 1
ATOM 832 O O . GLU A 1 103 ? -7.914 10.361 10.200 1.00 95.25 103 GLU A O 1
ATOM 837 N N . SER A 1 104 ? -8.090 12.532 10.712 1.00 96.94 104 SER A N 1
ATOM 838 C CA . SER A 1 104 ? -9.557 12.520 10.764 1.00 96.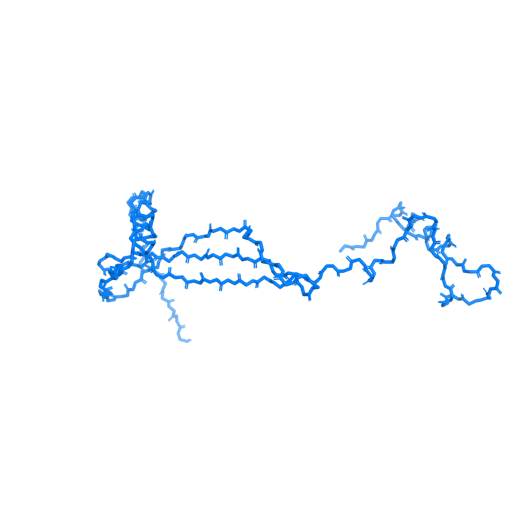94 104 SER A CA 1
ATOM 839 C C . SER A 1 104 ? -10.173 12.194 9.406 1.00 96.94 104 SER A C 1
ATOM 841 O O . SER A 1 104 ? -11.197 11.511 9.340 1.00 96.94 104 SER A O 1
ATOM 843 N N . MET A 1 105 ? -9.538 12.620 8.312 1.00 96.06 105 MET A N 1
ATOM 844 C CA . MET A 1 105 ? -9.965 12.242 6.966 1.00 96.06 105 MET A CA 1
ATOM 845 C C . MET A 1 105 ? -9.708 10.769 6.671 1.00 96.06 105 MET A C 1
ATOM 847 O O . MET A 1 105 ? -10.605 10.098 6.159 1.00 96.06 105 MET A O 1
ATOM 851 N N . LEU A 1 106 ? -8.547 10.244 7.070 1.00 94.62 106 LEU A N 1
ATOM 852 C CA . LEU A 1 106 ? -8.259 8.809 6.989 1.00 94.62 106 LEU A CA 1
ATOM 853 C C . LEU A 1 106 ? -9.236 7.983 7.836 1.00 94.62 106 LEU A C 1
ATOM 855 O O . LEU A 1 106 ? -9.681 6.924 7.400 1.00 94.62 106 LEU A O 1
ATOM 859 N N . TYR A 1 107 ? -9.614 8.480 9.014 1.00 96.56 107 TYR A N 1
ATOM 860 C CA . TYR A 1 107 ? -10.577 7.825 9.895 1.00 96.56 107 TYR A CA 1
ATOM 861 C C . TYR A 1 107 ? -11.970 7.737 9.268 1.00 96.56 107 TYR A C 1
ATOM 863 O O . TYR A 1 107 ? -12.594 6.674 9.265 1.00 96.56 107 TYR A O 1
ATOM 871 N N . LEU A 1 108 ? -12.453 8.840 8.688 1.00 96.12 108 LEU A N 1
ATOM 872 C CA . LEU A 1 108 ? -13.739 8.869 7.989 1.00 96.12 108 LEU A CA 1
ATOM 873 C C . LEU A 1 108 ? -13.744 7.974 6.746 1.00 96.12 108 LEU A C 1
ATOM 875 O O . LEU A 1 108 ? -14.740 7.293 6.496 1.00 96.12 108 LEU A O 1
ATOM 879 N N . ASP A 1 109 ? -12.645 7.946 5.992 1.00 94.31 109 ASP A N 1
ATOM 880 C CA . ASP A 1 109 ? -12.460 7.035 4.859 1.00 94.31 109 ASP A CA 1
ATOM 881 C C . ASP A 1 109 ? -12.514 5.564 5.305 1.00 94.31 109 ASP A C 1
ATOM 883 O O . ASP A 1 109 ? -13.302 4.774 4.781 1.00 94.31 109 ASP A O 1
ATOM 887 N N . GLY A 1 110 ? -11.775 5.220 6.365 1.00 94.81 110 GLY A N 1
ATOM 888 C CA . GLY A 1 110 ? -11.801 3.891 6.976 1.00 94.81 110 GLY A CA 1
ATOM 889 C C . GLY A 1 110 ? -13.199 3.478 7.430 1.00 94.81 110 GLY A C 1
ATOM 890 O O . GLY A 1 110 ? -13.648 2.370 7.138 1.00 94.81 110 GLY A O 1
ATOM 891 N N . GLN A 1 111 ? -13.936 4.385 8.073 1.00 94.31 111 GLN A N 1
ATOM 892 C CA . GLN A 1 111 ? -15.307 4.118 8.503 1.00 94.31 111 GLN A CA 1
ATOM 893 C C . GLN A 1 111 ? -16.260 3.886 7.316 1.00 94.31 111 GLN A C 1
ATOM 895 O O . GLN A 1 111 ? -17.160 3.048 7.406 1.00 94.31 111 GLN A O 1
ATOM 900 N N . ARG A 1 112 ? -16.095 4.616 6.203 1.00 94.88 112 ARG A N 1
ATOM 901 C CA . ARG A 1 112 ? -16.895 4.413 4.980 1.00 94.88 112 ARG A CA 1
ATOM 902 C C . ARG A 1 112 ? -16.615 3.051 4.362 1.00 94.88 112 ARG A C 1
ATOM 904 O O . ARG A 1 112 ? -17.567 2.336 4.061 1.00 94.88 112 ARG A O 1
ATOM 911 N N . HIS A 1 113 ? -15.344 2.671 4.245 1.00 92.25 113 HIS A N 1
ATOM 912 C CA . HIS A 1 113 ? -14.967 1.349 3.748 1.00 92.25 113 HIS A CA 1
ATOM 913 C C . HIS A 1 113 ? -15.494 0.230 4.645 1.00 92.25 113 HIS A C 1
ATOM 915 O O . HIS A 1 113 ? -16.098 -0.717 4.136 1.00 92.25 113 HIS A O 1
ATOM 921 N N . PHE A 1 114 ? -15.398 0.397 5.965 1.00 91.81 114 PHE A N 1
ATOM 922 C CA . PHE A 1 114 ? -15.960 -0.552 6.919 1.00 91.81 114 PHE A CA 1
ATOM 923 C C . PHE A 1 114 ? -17.474 -0.735 6.736 1.00 91.81 114 PHE A C 1
ATOM 925 O O . PHE A 1 114 ? -17.959 -1.857 6.641 1.00 91.81 114 PHE A O 1
ATOM 932 N N . LYS A 1 115 ? -18.224 0.368 6.616 1.00 90.62 115 LYS A N 1
ATOM 933 C CA . LYS A 1 115 ? -19.681 0.340 6.393 1.00 90.62 115 LYS A CA 1
ATOM 934 C C . LYS A 1 115 ? -20.074 -0.196 5.014 1.00 90.62 115 LYS A C 1
ATOM 936 O O . LYS A 1 115 ? -21.176 -0.711 4.863 1.00 90.62 115 LYS A O 1
ATOM 941 N N . SER A 1 116 ? -19.208 -0.031 4.013 1.00 87.31 116 SER A N 1
ATOM 942 C CA . SER A 1 116 ? -19.453 -0.496 2.644 1.00 87.31 116 SER A CA 1
ATOM 943 C C . SER A 1 116 ? -19.311 -2.010 2.484 1.00 87.31 116 SER A C 1
ATOM 945 O O . SER A 1 116 ? -19.862 -2.563 1.535 1.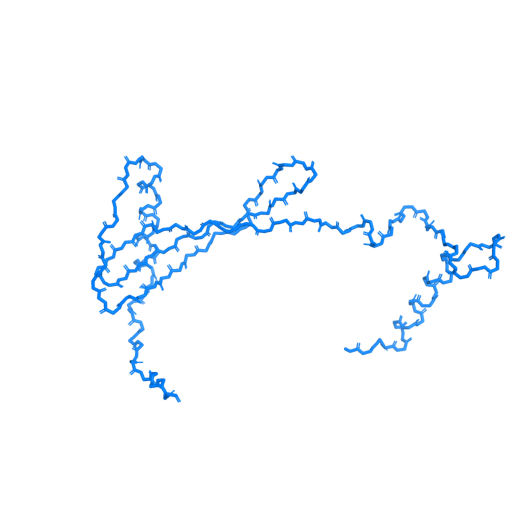00 87.31 116 SER A O 1
ATOM 947 N N . MET A 1 117 ? -18.638 -2.696 3.419 1.00 76.94 117 MET A N 1
ATOM 948 C CA . MET A 1 117 ? -18.786 -4.145 3.530 1.00 76.94 117 MET A CA 1
ATOM 949 C C . MET A 1 117 ? -20.230 -4.434 3.939 1.00 76.94 117 MET A C 1
ATOM 951 O O . MET A 1 117 ? -20.621 -4.250 5.091 1.00 76.94 117 MET A O 1
ATOM 955 N N . SER A 1 118 ? -21.038 -4.882 2.978 1.00 54.81 118 SER A N 1
ATOM 956 C CA . SER A 1 118 ? -22.328 -5.515 3.243 1.00 54.81 118 SER A CA 1
ATOM 957 C C . SER A 1 118 ? -22.144 -6.565 4.341 1.00 54.81 118 SER A C 1
ATOM 959 O O . SER A 1 118 ? -21.202 -7.346 4.236 1.00 54.81 118 SER A O 1
ATOM 961 N N . ALA A 1 119 ? -23.004 -6.504 5.369 1.00 53.91 119 ALA A N 1
ATOM 962 C CA . ALA A 1 119 ? -23.051 -7.291 6.610 1.00 53.91 119 ALA A CA 1
ATOM 963 C C . ALA A 1 119 ? -22.121 -8.517 6.664 1.00 53.91 119 ALA A C 1
ATOM 965 O O . ALA A 1 119 ? -22.130 -9.315 5.726 1.00 53.91 119 ALA A O 1
ATOM 966 N N . PRO A 1 120 ? -21.381 -8.711 7.775 1.00 49.31 120 PRO A N 1
ATOM 967 C CA . PRO A 1 120 ? -20.297 -9.678 7.857 1.00 49.31 120 PRO A CA 1
ATOM 968 C C . PRO A 1 120 ? -20.768 -11.018 7.309 1.00 49.31 120 PRO A C 1
ATOM 970 O O . PRO A 1 120 ? -21.686 -11.634 7.860 1.00 49.31 120 PRO A O 1
ATOM 973 N N . VAL A 1 121 ? -20.137 -11.457 6.212 1.00 48.69 121 VAL A N 1
ATOM 974 C CA . VAL A 1 121 ? -20.148 -12.867 5.836 1.00 48.69 121 VAL A CA 1
ATOM 975 C C . VAL A 1 121 ? -19.806 -13.581 7.128 1.00 48.69 121 VAL A C 1
ATOM 977 O O . VAL A 1 121 ? -18.731 -13.369 7.689 1.00 48.69 121 VAL A O 1
ATOM 980 N N . THR A 1 122 ? -20.781 -14.306 7.670 1.00 45.06 122 THR A N 1
ATOM 981 C CA . THR A 1 122 ? -20.605 -15.095 8.879 1.00 45.06 122 THR A CA 1
ATOM 982 C C . THR A 1 122 ? -19.605 -16.172 8.497 1.00 45.06 122 THR A C 1
ATOM 984 O O . THR A 1 122 ? -19.978 -17.237 8.012 1.00 45.06 122 THR A O 1
ATOM 987 N N . LEU A 1 123 ? -18.319 -15.843 8.602 1.00 49.28 123 LEU A N 1
ATOM 988 C CA . LEU A 1 123 ? -17.215 -16.773 8.491 1.00 49.28 123 LEU A CA 1
ATOM 989 C C . LEU A 1 123 ? -17.406 -17.720 9.667 1.00 49.28 123 LEU A C 1
ATOM 991 O O . LEU A 1 123 ? -17.018 -17.428 10.798 1.00 49.28 123 LEU A O 1
ATOM 995 N N . LYS A 1 124 ? -18.122 -18.819 9.407 1.00 43.53 124 LYS A N 1
ATOM 996 C CA . LYS A 1 124 ? -18.177 -19.954 10.315 1.00 43.53 124 LYS A CA 1
ATOM 997 C C . LYS A 1 124 ? -16.730 -20.307 10.645 1.00 43.53 124 LYS A C 1
ATOM 999 O O . LYS A 1 124 ? -15.915 -20.502 9.744 1.00 43.53 124 LYS A O 1
ATOM 1004 N N . ARG A 1 125 ? -16.414 -20.298 11.940 1.00 45.94 125 ARG A N 1
ATOM 1005 C CA . ARG A 1 125 ? -15.127 -20.713 12.501 1.00 45.94 125 ARG A CA 1
ATOM 1006 C C . ARG A 1 125 ? -14.960 -22.226 12.325 1.00 45.94 125 ARG A C 1
ATOM 1008 O O . ARG A 1 125 ? -14.969 -22.952 13.306 1.00 45.94 125 ARG A O 1
ATOM 1015 N N . ASP A 1 126 ? -14.800 -22.686 11.090 1.00 41.00 126 ASP A N 1
ATOM 1016 C CA . ASP A 1 126 ? -14.578 -24.105 10.789 1.00 41.00 126 ASP A CA 1
ATOM 1017 C C . ASP A 1 126 ? -13.150 -24.346 10.263 1.00 41.00 126 ASP A C 1
ATOM 1019 O O . ASP A 1 126 ? -12.912 -25.267 9.490 1.00 41.00 126 ASP A O 1
ATOM 1023 N N . TYR A 1 127 ? -12.176 -23.529 10.681 1.00 43.81 127 TYR A N 1
ATOM 1024 C CA . TYR A 1 127 ? -10.760 -23.874 10.534 1.00 43.81 127 TYR A CA 1
ATOM 1025 C C . TYR A 1 127 ? -10.241 -24.451 11.848 1.00 43.81 127 TYR A C 1
ATOM 1027 O O . TYR A 1 127 ? -9.734 -23.737 12.713 1.00 43.81 127 TYR A O 1
ATOM 1035 N N . VAL A 1 128 ? -10.392 -25.767 11.983 1.00 41.88 128 VAL A N 1
ATOM 1036 C CA . VAL A 1 128 ? -9.594 -26.561 12.916 1.00 41.88 128 VAL A CA 1
ATOM 1037 C C . VAL A 1 128 ? -8.203 -26.672 12.297 1.00 41.88 128 VAL A C 1
ATOM 1039 O O . VAL A 1 128 ? -8.026 -27.317 11.265 1.00 41.88 128 VAL A O 1
ATOM 1042 N N . VAL A 1 129 ? -7.226 -25.981 12.881 1.00 47.81 129 VAL A N 1
ATOM 1043 C CA . VAL A 1 129 ? -5.814 -26.238 12.587 1.00 47.81 129 VAL A CA 1
ATOM 1044 C C . VAL A 1 129 ? -5.421 -27.425 13.458 1.00 47.81 129 VAL A C 1
ATOM 1046 O O . VAL A 1 129 ? -5.248 -27.276 14.666 1.00 47.81 129 VAL A O 1
ATOM 1049 N N . GLU A 1 130 ? -5.382 -28.609 12.854 1.00 40.62 130 GLU A N 1
ATOM 1050 C CA . GLU A 1 130 ? -4.802 -29.797 13.484 1.00 40.62 130 GLU A CA 1
ATOM 1051 C C . 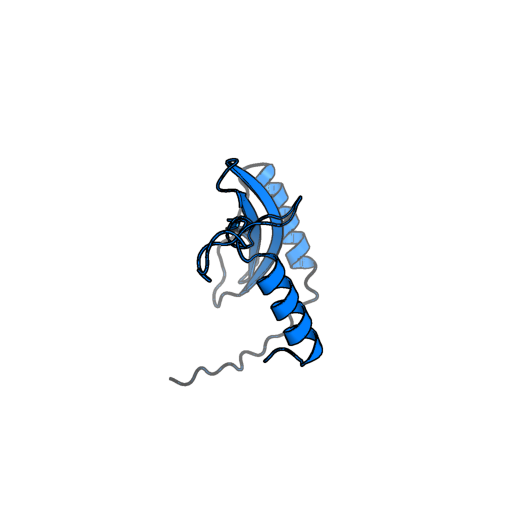GLU A 1 130 ? -3.285 -29.579 13.695 1.00 40.62 130 GLU A C 1
ATOM 1053 O O . GLU A 1 130 ? -2.662 -28.891 12.876 1.00 40.62 130 GLU A O 1
ATOM 1058 N N . PRO A 1 131 ? -2.719 -30.103 14.799 1.00 59.03 131 PRO A N 1
ATOM 1059 C CA . PRO A 1 131 ? -1.357 -29.812 15.259 1.00 59.03 131 PRO A CA 1
ATOM 1060 C C . PRO A 1 131 ? -0.232 -30.330 14.353 1.00 59.03 131 PRO A C 1
ATOM 1062 O O . PRO A 1 131 ? -0.426 -31.346 13.648 1.00 59.03 131 PRO A O 1
#

InterPro domains:
  IPR029069 HotDog domain superfamily [SSF54637] (49-116)

Secondary structure (DSSP, 8-state):
-PPPHHHHHHHHHHHHHTB-TT-S-TT-B-PPTT---TTTT---EEEEEEEEEEEEETTEEEEEEEEEEEETTT--EEEEEEEEEEEE-SSPPPPP--SSHHHHHHHHHHHHHHHHS-S------------

Sequence (131 aa):
MAPTAEERTTIHEMFLSTLDPKTISFRSRVLPPNAVWMENSKLKSLDICHPQVCFTQGNYIQVRVHSEVASLQDKEHMTTNVFHFTFMSEKEVPLVFPRTYGESMLYLDGQRHFKSMSAPVTLKRDYVVEP

pLDDT: mean 83.78, std 15.07, range [40.62, 97.12]

Organism: Cervus elaphus hippelaphus (NCBI:txid46360)